Protein AF-E1YLC8-F1 (afdb_monomer)

Nearest PDB structures (foldseek):
  7sqc-assembly1_O1  TM=4.475E-01  e=9.323E+00  Chlamydomonas reinhardtii

Organism: NCBI:txid201089

Foldseek 3Di:
DDDDDDLVNVLVVLVVVLVVLVVVLVVLVVCLVVVVDPPNVVSVVVNVVSVVVNVVSVVVSVVSVVD

Mean predicted aligned error: 4.59 Å

Solvent-accessible surface area (backbone atoms only — not comparable to full-atom values): 3942 Å² total; per-residue (Å²): 134,84,79,78,74,51,69,66,56,50,48,52,53,52,53,51,53,52,50,51,48,53,52,51,48,51,51,55,52,47,37,52,77,67,63,74,55,82,63,57,75,75,51,52,60,56,52,50,50,46,53,52,50,47,52,51,54,54,50,52,45,57,53,58,76,73,110

Sequence (67 aa):
MSKTESPSDFIHKIKIWLKELRETKVWLKMIVKANLIKPESEVEPLIDENDQLKSIVVTSMKTASKQ

Radius of gyration: 15.64 Å; Cα contacts (8 Å, |Δi|>4): 31; chains: 1; bounding box: 41×22×40 Å

Structure (mmCIF, N/CA/C/O backbone):
data_AF-E1YLC8-F1
#
_entry.id   AF-E1YLC8-F1
#
loop_
_atom_site.group_PDB
_atom_site.id
_atom_site.type_symbol
_atom_site.label_atom_id
_atom_site.label_alt_id
_atom_site.label_comp_id
_atom_site.label_asym_id
_atom_site.label_entity_id
_atom_site.label_seq_id
_atom_site.pdbx_PDB_ins_code
_atom_site.Cartn_x
_atom_site.Cartn_y
_atom_site.Cartn_z
_atom_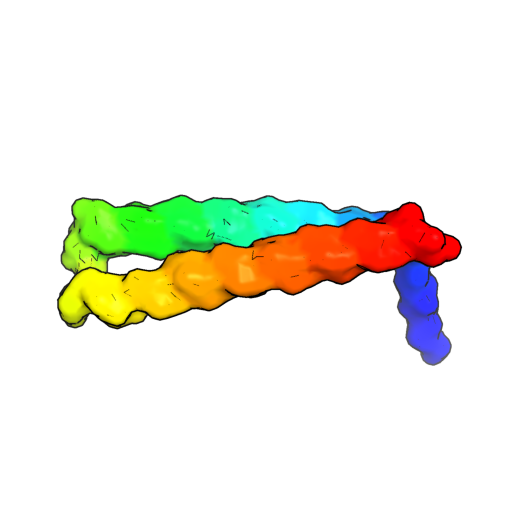site.occupancy
_atom_site.B_iso_or_equiv
_atom_site.auth_seq_id
_atom_site.auth_comp_id
_atom_site.auth_asym_id
_atom_site.auth_atom_id
_atom_site.pdbx_PDB_model_num
ATOM 1 N N . MET A 1 1 ? 26.785 -15.621 -10.828 1.00 40.56 1 MET A N 1
ATOM 2 C CA . MET A 1 1 ? 26.394 -15.059 -12.138 1.00 40.56 1 MET A CA 1
ATOM 3 C C . MET A 1 1 ? 24.952 -14.588 -11.997 1.00 40.56 1 MET A C 1
ATOM 5 O O . MET A 1 1 ? 24.050 -15.414 -12.011 1.00 40.56 1 MET A O 1
ATOM 9 N N . SER A 1 2 ? 24.741 -13.313 -11.650 1.00 41.75 2 SER A N 1
ATOM 10 C CA . SER A 1 2 ? 23.399 -12.777 -11.384 1.00 41.75 2 SER A CA 1
ATOM 11 C C . SER A 1 2 ? 22.593 -12.801 -12.677 1.00 41.75 2 SER A C 1
ATOM 13 O O . SER A 1 2 ? 23.023 -12.233 -13.678 1.00 41.75 2 SER A O 1
ATOM 15 N N . LYS A 1 3 ? 21.449 -13.482 -12.672 1.00 51.81 3 LYS A N 1
ATOM 16 C CA . LYS A 1 3 ? 20.513 -13.466 -13.792 1.00 51.81 3 LYS A CA 1
ATOM 17 C C . LYS A 1 3 ? 20.003 -12.030 -13.931 1.00 51.81 3 LYS A C 1
ATOM 19 O O . LYS A 1 3 ? 19.238 -11.578 -13.085 1.00 51.81 3 LYS A O 1
ATOM 24 N N . THR A 1 4 ? 20.485 -11.299 -14.932 1.00 59.59 4 THR A N 1
ATOM 25 C CA . THR A 1 4 ? 19.936 -9.989 -15.288 1.00 59.59 4 THR A CA 1
ATOM 26 C C . THR A 1 4 ? 18.488 -10.219 -15.703 1.00 59.59 4 THR A C 1
ATOM 28 O O . THR A 1 4 ? 18.233 -10.951 -16.660 1.00 59.59 4 THR A O 1
ATOM 31 N N . GLU A 1 5 ? 17.537 -9.696 -14.935 1.00 69.19 5 GLU A N 1
ATOM 32 C CA . GLU A 1 5 ? 16.121 -9.806 -15.283 1.00 69.19 5 GLU A CA 1
ATOM 33 C C . GLU A 1 5 ? 15.861 -9.066 -16.594 1.00 69.19 5 GLU A C 1
ATOM 35 O O . GLU A 1 5 ? 16.390 -7.975 -16.817 1.00 69.19 5 GLU A O 1
ATOM 40 N N . SER A 1 6 ? 15.059 -9.665 -17.475 1.00 85.44 6 SER A N 1
ATOM 41 C CA . SER A 1 6 ? 14.610 -8.962 -18.673 1.00 85.44 6 SER A CA 1
ATOM 42 C C . SER A 1 6 ? 13.677 -7.804 -18.274 1.00 85.44 6 SER A C 1
ATOM 44 O O . SER A 1 6 ? 12.959 -7.919 -17.272 1.00 85.44 6 SER A O 1
ATOM 46 N N . PRO A 1 7 ? 13.601 -6.711 -19.058 1.00 84.62 7 PRO A N 1
ATOM 47 C CA . PRO A 1 7 ? 12.635 -5.639 -18.808 1.00 84.62 7 PRO A CA 1
ATOM 48 C C . PRO A 1 7 ? 11.187 -6.147 -18.699 1.00 84.62 7 PRO A C 1
ATOM 50 O O . PRO A 1 7 ? 10.412 -5.663 -17.874 1.00 84.62 7 PRO A O 1
ATOM 53 N N . SER A 1 8 ? 10.828 -7.179 -19.470 1.00 87.44 8 SER A N 1
ATOM 54 C CA . SER A 1 8 ? 9.520 -7.838 -19.397 1.00 87.44 8 SER A CA 1
ATOM 55 C C . SER A 1 8 ? 9.279 -8.565 -18.074 1.00 87.44 8 SER A C 1
ATOM 57 O O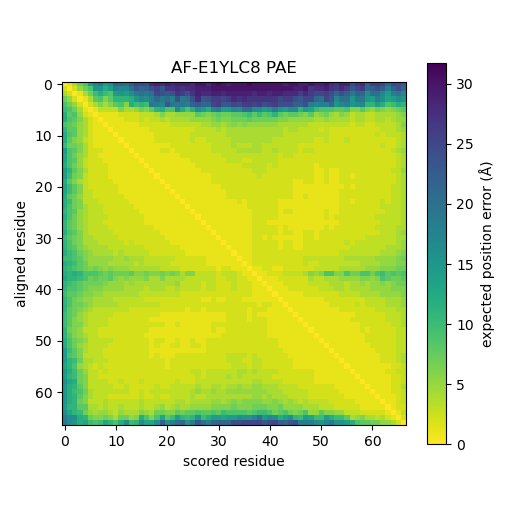 . SER A 1 8 ? 8.184 -8.444 -17.521 1.00 87.44 8 SER A O 1
ATOM 59 N N . ASP A 1 9 ? 10.279 -9.276 -17.545 1.00 89.50 9 ASP A N 1
ATOM 60 C CA . ASP A 1 9 ? 10.162 -9.970 -16.256 1.00 89.50 9 ASP A CA 1
ATOM 61 C C . ASP A 1 9 ? 10.019 -8.962 -15.114 1.00 89.50 9 ASP A C 1
ATOM 63 O O . ASP A 1 9 ? 9.162 -9.124 -14.242 1.00 89.50 9 ASP A O 1
ATOM 67 N N . PHE A 1 10 ? 10.796 -7.877 -15.165 1.00 88.88 10 PHE A N 1
ATOM 68 C CA . PHE A 1 10 ? 10.687 -6.776 -14.214 1.00 88.88 10 PHE A CA 1
ATOM 69 C C . PHE A 1 10 ? 9.282 -6.156 -14.239 1.00 88.88 10 PHE A C 1
ATOM 71 O O . PHE A 1 10 ? 8.614 -6.073 -13.207 1.00 88.88 10 PHE A O 1
ATOM 78 N N . 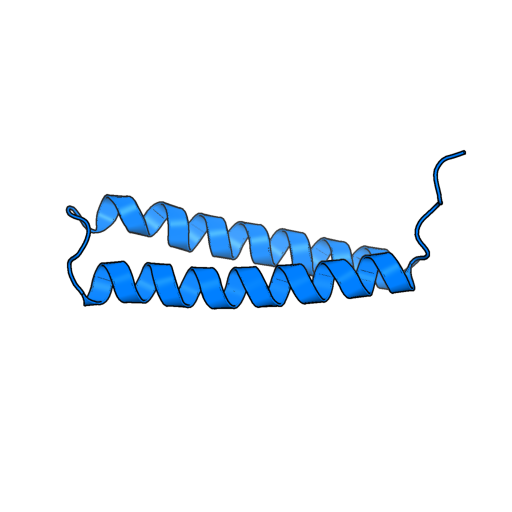ILE A 1 11 ? 8.775 -5.787 -15.423 1.00 90.50 11 ILE A N 1
ATOM 79 C CA . ILE A 1 11 ? 7.427 -5.215 -15.579 1.00 90.50 11 ILE A CA 1
ATOM 80 C C . ILE A 1 11 ? 6.349 -6.193 -15.089 1.00 90.50 11 ILE A C 1
ATOM 82 O O . ILE A 1 11 ? 5.377 -5.770 -14.458 1.00 90.50 11 ILE A O 1
ATOM 86 N N . HIS A 1 12 ? 6.495 -7.494 -15.353 1.00 91.56 12 HIS A N 1
ATOM 87 C CA . HIS A 1 12 ? 5.557 -8.510 -14.877 1.00 91.56 12 HIS A CA 1
ATOM 88 C C . HIS A 1 12 ? 5.502 -8.561 -13.342 1.00 91.56 12 HIS A C 1
ATOM 90 O O . HIS A 1 12 ? 4.414 -8.488 -12.767 1.00 91.56 12 HIS A O 1
ATOM 96 N N . LYS A 1 13 ? 6.658 -8.591 -12.670 1.00 92.69 13 LYS A N 1
ATOM 97 C CA . LYS A 1 13 ? 6.739 -8.564 -11.200 1.00 92.69 13 LYS A CA 1
ATOM 98 C C . LYS A 1 13 ? 6.143 -7.290 -10.609 1.00 92.69 13 LYS A C 1
ATOM 100 O O . LYS A 1 13 ? 5.388 -7.348 -9.642 1.00 92.69 13 LYS A O 1
ATOM 105 N N . ILE A 1 14 ? 6.404 -6.146 -11.235 1.00 94.00 14 ILE A N 1
ATOM 106 C CA . ILE A 1 14 ? 5.841 -4.854 -10.831 1.00 94.00 14 ILE A CA 1
ATOM 107 C C . ILE A 1 14 ? 4.306 -4.835 -10.944 1.00 94.00 14 ILE A C 1
ATOM 109 O O . ILE A 1 14 ? 3.628 -4.304 -10.063 1.00 94.00 14 ILE A O 1
ATOM 113 N N . LYS A 1 15 ? 3.726 -5.464 -11.977 1.00 93.88 15 LYS A N 1
ATOM 114 C CA . LYS A 1 15 ? 2.263 -5.612 -12.103 1.00 93.88 15 LYS A CA 1
ATOM 115 C C . LYS A 1 15 ? 1.662 -6.476 -10.994 1.00 93.88 15 LYS A C 1
ATOM 117 O O . LYS A 1 15 ? 0.583 -6.138 -10.508 1.00 93.88 15 LYS A O 1
ATOM 122 N N . ILE A 1 16 ? 2.344 -7.552 -10.593 1.00 96.25 16 ILE A N 1
ATOM 123 C CA . ILE A 1 16 ? 1.937 -8.370 -9.440 1.00 96.25 16 ILE A CA 1
ATOM 124 C C . ILE A 1 16 ? 1.950 -7.503 -8.183 1.00 96.25 16 ILE A C 1
ATOM 126 O O . ILE A 1 16 ? 0.941 -7.409 -7.497 1.00 96.25 16 ILE A O 1
ATOM 130 N N . TRP A 1 17 ? 3.035 -6.773 -7.938 1.00 96.06 17 TRP A N 1
ATOM 131 C CA . TRP A 1 17 ? 3.147 -5.926 -6.752 1.00 96.06 17 TRP A CA 1
ATOM 132 C C . TRP A 1 17 ? 2.053 -4.847 -6.687 1.00 96.06 17 TRP A C 1
ATOM 134 O O . TRP A 1 17 ? 1.474 -4.590 -5.634 1.00 96.06 17 TRP A O 1
ATOM 144 N N . LEU A 1 18 ? 1.671 -4.285 -7.838 1.00 96.69 18 LEU A N 1
ATOM 145 C CA . LEU A 1 18 ? 0.544 -3.358 -7.935 1.00 96.69 18 LEU A CA 1
ATOM 146 C C . LEU A 1 18 ? -0.813 -4.015 -7.616 1.00 96.69 18 LEU A C 1
ATOM 148 O O . LEU A 1 18 ? -1.702 -3.336 -7.099 1.00 96.69 18 LEU A O 1
ATOM 152 N N . LYS A 1 19 ? -1.004 -5.302 -7.938 1.00 97.31 19 LYS A N 1
ATOM 153 C CA . LYS A 1 19 ? -2.199 -6.070 -7.544 1.00 97.31 19 LYS A CA 1
ATOM 154 C C . LYS A 1 19 ? -2.237 -6.241 -6.026 1.00 97.31 19 LYS A C 1
ATOM 156 O O . LYS A 1 19 ? -3.243 -5.873 -5.426 1.00 97.31 19 LYS A O 1
ATOM 161 N N . GLU A 1 20 ? -1.129 -6.661 -5.423 1.00 98.06 20 GLU A N 1
ATOM 162 C CA . GLU A 1 20 ? -1.023 -6.835 -3.969 1.00 98.06 20 GLU A CA 1
ATOM 163 C C . GLU A 1 20 ? -1.306 -5.522 -3.218 1.00 98.06 20 GLU A C 1
ATOM 165 O O . GLU A 1 20 ? -2.143 -5.489 -2.324 1.00 98.06 20 GLU A O 1
ATOM 170 N N . LEU A 1 21 ? -0.745 -4.386 -3.654 1.00 98.19 21 LEU A N 1
ATOM 171 C CA . LEU A 1 21 ? -1.030 -3.073 -3.044 1.00 98.19 21 LEU A CA 1
ATOM 172 C C . LEU A 1 21 ? -2.503 -2.637 -3.167 1.00 98.19 21 LEU A C 1
ATOM 174 O O . LEU A 1 21 ? -3.005 -1.849 -2.360 1.00 98.19 21 LEU A O 1
ATOM 178 N N . ARG A 1 22 ? -3.229 -3.091 -4.196 1.00 98.06 22 ARG A N 1
ATOM 179 C CA . ARG A 1 22 ? -4.676 -2.826 -4.296 1.00 98.06 22 ARG A CA 1
ATOM 180 C C . ARG A 1 22 ? -5.453 -3.670 -3.293 1.00 98.06 22 ARG A C 1
ATOM 182 O O . ARG A 1 22 ? -6.373 -3.138 -2.677 1.00 98.06 22 ARG A O 1
ATOM 189 N N . GLU A 1 23 ? -5.076 -4.934 -3.122 1.00 98.56 23 GLU A N 1
ATOM 190 C CA . GLU A 1 23 ? -5.684 -5.838 -2.143 1.00 98.56 23 GLU A CA 1
ATOM 191 C C . GLU A 1 23 ? -5.401 -5.365 -0.710 1.00 98.56 23 GLU A C 1
ATOM 193 O O . GLU A 1 23 ? -6.338 -5.215 0.073 1.00 98.56 23 GLU A O 1
ATOM 198 N N . THR A 1 24 ? -4.160 -4.978 -0.397 1.00 98.44 24 THR A N 1
ATOM 199 C CA . THR A 1 24 ? -3.783 -4.378 0.895 1.00 98.44 24 THR A CA 1
ATOM 200 C C . THR A 1 24 ? -4.644 -3.163 1.233 1.00 98.44 24 THR A C 1
ATOM 202 O O . THR A 1 24 ? -5.194 -3.083 2.330 1.00 98.44 24 THR A O 1
ATOM 205 N N . LYS A 1 25 ? -4.865 -2.242 0.282 1.00 98.44 25 LYS A N 1
ATOM 206 C CA . LYS A 1 25 ? -5.741 -1.079 0.512 1.00 98.44 25 LYS A CA 1
ATOM 207 C C . LYS A 1 25 ? -7.171 -1.474 0.874 1.00 98.44 25 LYS A C 1
ATOM 209 O O . LYS A 1 25 ? -7.806 -0.804 1.687 1.00 98.44 25 LYS A O 1
ATOM 214 N N . VAL A 1 26 ? -7.705 -2.515 0.233 1.00 98.56 26 VAL A N 1
ATOM 215 C CA . VAL A 1 26 ? -9.045 -3.025 0.547 1.00 98.56 26 VAL A CA 1
ATOM 216 C C . VAL A 1 26 ? -9.070 -3.545 1.981 1.00 98.56 26 VAL A C 1
ATOM 218 O O . VAL A 1 26 ? -9.962 -3.155 2.730 1.00 98.56 26 VAL A O 1
ATOM 221 N N . TRP A 1 27 ? -8.072 -4.328 2.394 1.00 98.56 27 TRP A N 1
ATOM 222 C CA . TRP A 1 27 ? -7.981 -4.844 3.761 1.00 98.56 27 TRP A CA 1
ATOM 223 C C . TRP A 1 27 ? -7.840 -3.745 4.814 1.00 98.56 27 TRP A C 1
ATOM 225 O O . TRP A 1 27 ? -8.571 -3.770 5.800 1.00 98.56 27 TRP A O 1
ATOM 235 N N . LEU A 1 28 ? -7.008 -2.728 4.576 1.00 98.38 28 LEU A N 1
ATOM 236 C CA . LEU A 1 28 ? -6.893 -1.571 5.474 1.00 98.38 28 LEU A CA 1
ATOM 237 C C . LEU A 1 28 ? -8.239 -0.847 5.640 1.00 98.38 28 LEU A C 1
ATOM 239 O O . LEU A 1 28 ? -8.657 -0.539 6.753 1.00 98.38 28 LEU A O 1
ATOM 243 N N . LYS A 1 29 ? -8.988 -0.656 4.547 1.00 97.81 29 LYS A N 1
ATOM 244 C CA . LYS A 1 29 ? -10.345 -0.087 4.613 1.00 97.81 29 LYS A CA 1
ATOM 245 C C . LYS A 1 29 ? -11.337 -0.993 5.341 1.00 97.81 29 LYS A C 1
ATOM 247 O O . LYS A 1 29 ? -12.241 -0.486 6.000 1.00 97.81 29 LYS A O 1
ATOM 252 N N . MET A 1 30 ? -11.210 -2.312 5.203 1.00 98.31 30 MET A N 1
ATOM 253 C CA . MET A 1 30 ? -12.052 -3.270 5.924 1.00 98.31 30 MET A CA 1
ATOM 254 C C . MET A 1 30 ? -11.765 -3.246 7.426 1.00 98.31 30 MET A C 1
ATOM 256 O O . MET A 1 30 ? -12.714 -3.285 8.200 1.00 98.31 30 MET A O 1
ATOM 260 N N . ILE A 1 31 ? -10.501 -3.107 7.835 1.00 97.88 31 ILE A N 1
ATOM 261 C CA . ILE A 1 31 ? -10.096 -2.957 9.242 1.00 97.88 31 ILE A CA 1
ATOM 262 C C . ILE A 1 31 ? -10.777 -1.741 9.881 1.00 97.88 31 ILE A C 1
ATOM 264 O O . ILE A 1 31 ? -11.365 -1.880 10.955 1.00 97.88 31 ILE A O 1
ATOM 268 N N . VAL A 1 32 ? -10.763 -0.589 9.195 1.00 96.88 32 VAL A N 1
ATOM 269 C CA . VAL A 1 32 ? -11.461 0.632 9.640 1.00 96.88 32 VAL A CA 1
ATOM 270 C C . VAL A 1 32 ? -12.967 0.378 9.747 1.00 96.88 32 VAL A C 1
ATOM 272 O O . VAL A 1 32 ? -13.551 0.530 10.814 1.00 96.88 32 VAL A O 1
ATOM 275 N N . LYS A 1 33 ? -13.603 -0.121 8.676 1.00 96.69 33 LYS A N 1
ATOM 276 C CA . LYS A 1 33 ? -15.055 -0.390 8.657 1.00 96.69 33 LYS A CA 1
ATOM 277 C C . LYS A 1 33 ? -15.512 -1.379 9.731 1.00 96.69 33 LYS A C 1
ATOM 279 O O . LYS A 1 33 ? -16.602 -1.234 10.277 1.00 96.69 33 LYS A O 1
ATOM 284 N N . ALA A 1 34 ? -14.702 -2.395 10.012 1.00 97.75 34 ALA A N 1
ATOM 285 C CA . ALA A 1 34 ? -14.985 -3.406 11.020 1.00 97.75 34 ALA A CA 1
ATOM 286 C C . ALA A 1 34 ? -14.583 -2.969 12.441 1.00 97.75 34 ALA A C 1
ATOM 288 O O . ALA A 1 34 ? -14.777 -3.741 13.376 1.00 97.75 34 ALA A O 1
ATOM 289 N N . ASN A 1 35 ? -14.072 -1.742 12.625 1.00 96.25 35 ASN A N 1
ATOM 290 C CA . ASN A 1 35 ? -13.649 -1.196 13.917 1.00 96.25 35 ASN A CA 1
ATOM 291 C C . ASN A 1 35 ? -12.625 -2.086 14.655 1.00 96.25 35 ASN A C 1
ATOM 293 O O . ASN A 1 35 ? -12.649 -2.172 15.885 1.00 96.25 35 ASN A O 1
ATOM 297 N N . LEU A 1 36 ? -11.743 -2.768 13.911 1.00 97.69 36 LEU A N 1
ATOM 298 C CA . LEU A 1 36 ? -10.814 -3.761 14.476 1.00 97.69 36 LEU A CA 1
ATOM 299 C C . LEU A 1 36 ? -9.596 -3.133 15.164 1.00 97.69 36 LEU A C 1
ATOM 301 O O . LEU A 1 36 ? -8.995 -3.765 16.028 1.00 97.69 36 LEU A O 1
ATOM 305 N N . ILE A 1 37 ? -9.230 -1.905 14.789 1.00 96.88 37 ILE A N 1
ATOM 306 C CA . ILE A 1 37 ? -8.127 -1.137 15.379 1.00 96.88 37 ILE A CA 1
ATOM 307 C C . ILE A 1 37 ? -8.664 0.237 15.774 1.00 96.88 37 ILE A C 1
ATOM 309 O O . ILE A 1 37 ? -9.417 0.849 15.016 1.00 96.88 37 ILE A O 1
ATOM 313 N N . LYS A 1 38 ? -8.294 0.705 16.972 1.00 93.88 38 LYS A N 1
ATOM 314 C CA . LYS A 1 38 ? -8.678 2.016 17.502 1.00 93.88 38 LYS A CA 1
ATOM 315 C C . LYS A 1 38 ? -7.468 2.724 18.126 1.00 93.88 38 LYS A C 1
ATOM 317 O O . LYS A 1 38 ? -6.719 2.058 18.840 1.00 93.88 38 LYS A O 1
ATOM 322 N N . PRO A 1 39 ? -7.339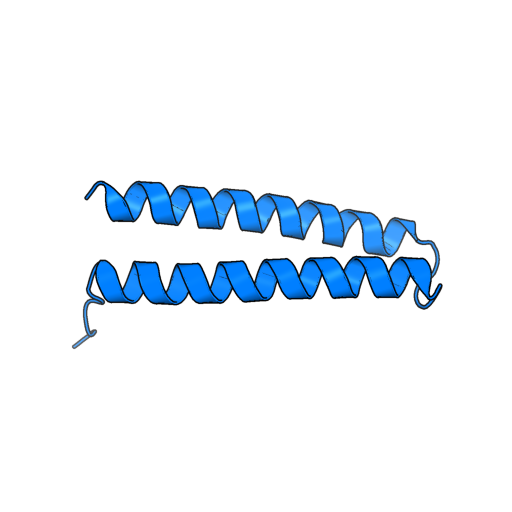 4.051 17.950 1.00 94.50 39 PRO A N 1
ATOM 323 C CA . PRO A 1 39 ? -8.185 4.901 17.099 1.00 94.50 39 PRO A CA 1
ATOM 32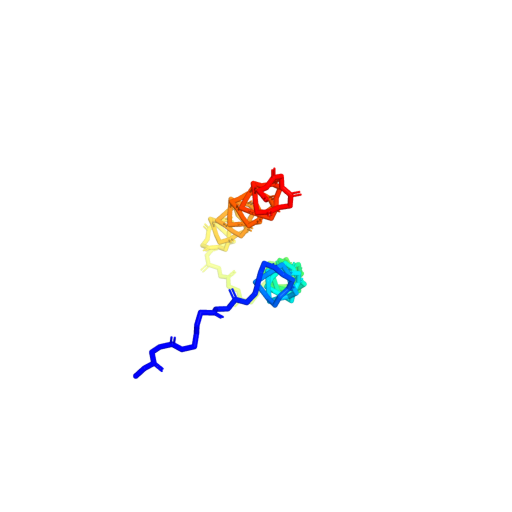4 C C . PRO A 1 39 ? -7.983 4.617 15.596 1.00 94.50 39 PRO A C 1
ATOM 326 O O . PRO A 1 39 ? -6.947 4.098 15.195 1.00 94.50 39 PRO A O 1
ATOM 329 N N . GLU A 1 40 ? -8.973 4.945 14.754 1.00 92.38 40 GLU A N 1
ATOM 330 C CA . GLU A 1 40 ? -8.877 4.757 13.288 1.00 92.38 40 GLU A CA 1
ATOM 331 C C . GLU A 1 40 ? -7.677 5.501 12.678 1.00 92.38 40 GLU A C 1
ATOM 333 O O . GLU A 1 40 ? -7.114 5.055 11.678 1.00 92.38 40 GLU A O 1
ATOM 338 N N . SER A 1 41 ? -7.231 6.575 13.337 1.00 95.12 41 SER A N 1
ATOM 339 C CA . SER A 1 41 ? -6.036 7.348 12.991 1.00 95.12 41 SER A CA 1
ATOM 340 C C . SER A 1 41 ? -4.735 6.538 13.010 1.00 95.12 41 SER A C 1
ATOM 342 O O . SER A 1 41 ? -3.743 6.997 12.461 1.00 95.12 41 SER A O 1
ATOM 344 N N . GLU A 1 42 ? -4.707 5.343 13.609 1.00 96.50 42 GLU A N 1
ATOM 345 C CA . GLU A 1 42 ? -3.566 4.418 13.501 1.00 96.50 42 GLU A CA 1
ATOM 346 C C . GLU A 1 42 ? -3.508 3.726 12.126 1.00 96.50 42 GLU A C 1
ATOM 348 O O . GLU A 1 42 ? -2.451 3.284 11.683 1.00 96.50 42 GLU A O 1
ATOM 353 N N . VAL A 1 43 ? -4.645 3.621 11.429 1.00 97.81 43 VAL A N 1
ATOM 354 C CA . VAL A 1 43 ? -4.761 2.925 10.136 1.00 97.81 43 VAL A CA 1
ATOM 355 C C . VAL A 1 43 ? -4.694 3.899 8.959 1.00 97.81 43 VAL A C 1
ATOM 357 O O . VAL A 1 43 ? -4.212 3.532 7.886 1.00 97.81 43 VAL A O 1
ATOM 360 N N . GLU A 1 44 ? -5.145 5.142 9.136 1.00 95.25 44 GLU A N 1
ATOM 361 C CA . GLU A 1 44 ? -5.113 6.176 8.091 1.00 95.25 44 GLU A CA 1
ATOM 362 C C . GLU A 1 44 ? -3.717 6.388 7.467 1.00 95.25 44 GLU A C 1
ATOM 364 O O . GLU A 1 44 ? -3.640 6.389 6.232 1.00 95.25 44 GLU A O 1
ATOM 369 N N . PRO A 1 45 ? -2.609 6.466 8.239 1.00 98.06 45 PRO A N 1
ATOM 370 C CA . PRO A 1 45 ? -1.269 6.614 7.674 1.00 98.06 45 PRO A CA 1
ATOM 371 C C . PRO A 1 45 ? -0.872 5.446 6.768 1.00 98.06 45 PRO A C 1
ATOM 373 O O . PRO A 1 45 ? -0.220 5.653 5.750 1.00 98.06 45 PRO A O 1
ATOM 376 N N . LEU A 1 46 ? -1.317 4.225 7.083 1.00 98.25 46 LEU A N 1
ATOM 377 C CA . LEU A 1 46 ? -1.032 3.030 6.280 1.00 98.25 46 LEU A CA 1
ATOM 378 C C . LEU A 1 46 ? -1.782 3.055 4.941 1.00 98.25 46 LEU A C 1
ATOM 380 O O . LEU A 1 46 ? -1.292 2.559 3.925 1.00 98.25 46 LEU A O 1
ATOM 384 N N . ILE A 1 47 ? -2.992 3.625 4.922 1.00 98.12 47 ILE A N 1
ATOM 385 C CA . ILE A 1 47 ? -3.763 3.803 3.684 1.00 98.12 47 ILE A CA 1
ATOM 386 C C . ILE A 1 47 ? -3.063 4.814 2.771 1.00 98.12 47 ILE A C 1
ATOM 388 O O . ILE A 1 47 ? -2.995 4.575 1.560 1.00 98.12 47 ILE A O 1
ATOM 392 N N . ASP A 1 48 ? -2.554 5.908 3.343 1.00 98.25 48 ASP A N 1
ATOM 393 C CA . ASP A 1 48 ? -1.797 6.925 2.611 1.00 98.25 48 ASP A CA 1
ATOM 3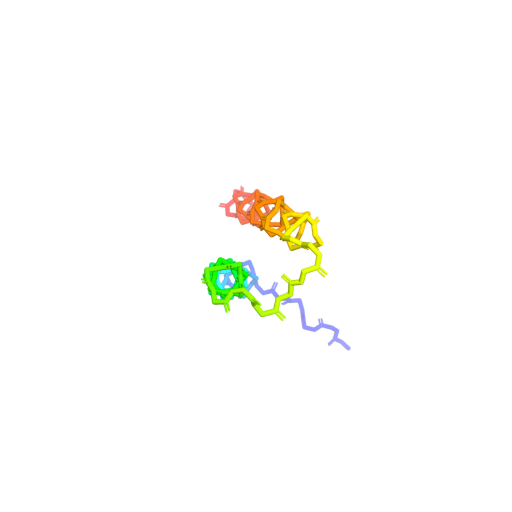94 C C . ASP A 1 48 ? -0.468 6.366 2.085 1.00 98.25 48 ASP A C 1
ATOM 396 O O . ASP A 1 48 ? -0.213 6.416 0.881 1.00 98.25 48 ASP A O 1
ATOM 400 N N . GLU A 1 49 ? 0.319 5.707 2.941 1.00 98.56 49 GLU A N 1
ATOM 401 C CA . GLU A 1 49 ? 1.563 5.030 2.554 1.00 98.56 49 GLU A CA 1
ATOM 402 C C . GLU A 1 49 ? 1.326 4.043 1.400 1.00 98.56 49 GLU A C 1
ATOM 404 O O . GLU A 1 49 ? 2.059 4.037 0.409 1.00 98.56 49 GLU A O 1
ATOM 409 N N . ASN A 1 50 ? 0.251 3.252 1.451 1.00 98.62 50 ASN A N 1
ATOM 410 C CA . ASN A 1 50 ? -0.087 2.331 0.371 1.00 98.62 50 ASN A CA 1
ATOM 411 C C . ASN A 1 50 ? -0.369 3.058 -0.964 1.00 98.62 50 ASN A C 1
ATOM 413 O O . ASN A 1 50 ? -0.049 2.535 -2.037 1.00 98.62 50 ASN A O 1
ATOM 417 N N . ASP A 1 51 ? -0.974 4.249 -0.949 1.00 98.12 51 ASP A N 1
ATOM 418 C CA . ASP A 1 51 ? -1.151 5.055 -2.164 1.00 98.12 51 ASP A CA 1
ATOM 419 C C . ASP A 1 51 ? 0.164 5.672 -2.659 1.00 98.12 51 ASP A C 1
ATOM 421 O O . ASP A 1 51 ? 0.407 5.670 -3.873 1.00 98.12 51 ASP A O 1
ATOM 425 N N . GLN A 1 52 ? 1.039 6.113 -1.751 1.00 98.50 52 GLN A N 1
ATOM 426 C CA . GLN A 1 52 ? 2.388 6.575 -2.088 1.00 98.50 52 GLN A CA 1
ATOM 427 C C . GLN A 1 52 ? 3.201 5.454 -2.757 1.00 98.50 52 GLN A C 1
ATOM 429 O O . GLN A 1 52 ? 3.746 5.646 -3.849 1.00 98.50 52 GLN A O 1
ATOM 434 N N . LEU A 1 53 ? 3.193 4.246 -2.182 1.00 98.25 53 LEU A N 1
ATOM 435 C CA . LEU A 1 53 ? 3.844 3.061 -2.749 1.00 98.25 53 LEU A CA 1
ATOM 436 C C . LEU A 1 53 ? 3.302 2.736 -4.141 1.00 98.25 53 LEU A C 1
ATOM 438 O O . LEU A 1 53 ? 4.075 2.539 -5.079 1.00 98.25 53 LEU A O 1
ATOM 442 N N . LYS A 1 54 ? 1.979 2.758 -4.337 1.00 97.12 54 LYS A N 1
ATOM 443 C CA . LYS A 1 54 ? 1.392 2.563 -5.673 1.00 97.12 54 LYS A CA 1
ATOM 444 C C . LYS A 1 54 ? 1.884 3.601 -6.682 1.00 97.12 54 LYS A C 1
ATOM 446 O O . LYS A 1 54 ? 2.134 3.238 -7.831 1.00 97.12 54 LYS A O 1
ATOM 451 N N . SER A 1 55 ? 2.012 4.867 -6.282 1.00 97.00 55 SER A N 1
ATOM 452 C CA . SER A 1 55 ? 2.518 5.938 -7.151 1.00 97.00 55 SER A CA 1
ATOM 453 C C . SER A 1 55 ? 3.960 5.672 -7.596 1.00 97.00 55 SER A C 1
ATOM 455 O O . SER A 1 55 ? 4.270 5.751 -8.791 1.00 97.00 55 SER A O 1
ATOM 457 N N . ILE A 1 56 ? 4.818 5.257 -6.659 1.00 96.06 56 ILE A N 1
ATOM 458 C CA . ILE A 1 56 ? 6.207 4.865 -6.932 1.00 96.06 56 ILE A CA 1
ATOM 459 C C . ILE A 1 56 ? 6.237 3.688 -7.912 1.00 96.06 56 ILE A C 1
ATOM 461 O O . ILE A 1 56 ? 6.872 3.774 -8.959 1.00 96.06 56 ILE A O 1
ATOM 465 N N . VAL A 1 57 ? 5.486 2.621 -7.630 1.00 94.00 57 VAL A N 1
ATOM 466 C CA . VAL A 1 57 ? 5.435 1.402 -8.455 1.00 94.00 57 VAL A CA 1
ATOM 467 C C . VAL A 1 57 ? 4.963 1.695 -9.883 1.00 94.00 57 VAL A C 1
ATOM 469 O O . VAL A 1 57 ? 5.572 1.233 -10.851 1.00 94.00 57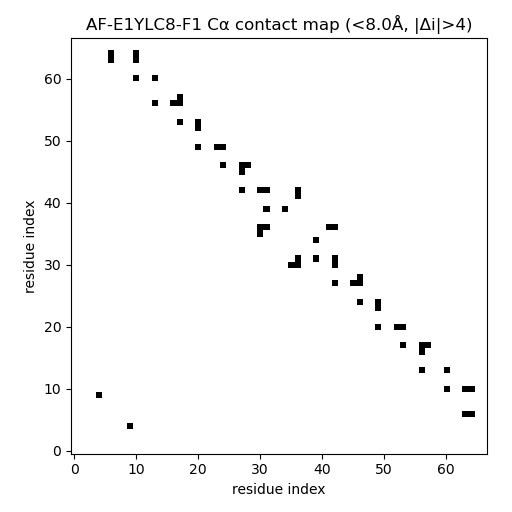 VAL A O 1
ATOM 472 N N . VAL A 1 58 ? 3.912 2.505 -10.042 1.00 93.69 58 VAL A N 1
ATOM 473 C CA . VAL A 1 58 ? 3.418 2.928 -11.363 1.00 93.69 58 VAL A CA 1
ATOM 474 C C . VAL A 1 58 ? 4.466 3.758 -12.105 1.00 93.69 58 VAL A C 1
ATOM 476 O O . VAL A 1 58 ? 4.634 3.586 -13.314 1.00 93.69 58 VAL A O 1
ATOM 479 N N . THR A 1 59 ? 5.178 4.640 -11.407 1.00 94.62 59 THR A N 1
ATOM 480 C CA . THR A 1 59 ? 6.242 5.457 -12.002 1.00 94.62 59 THR A CA 1
ATOM 481 C C . THR A 1 59 ? 7.415 4.588 -12.454 1.00 94.62 59 THR A C 1
ATOM 483 O O . THR A 1 59 ? 7.824 4.690 -13.609 1.00 94.62 59 THR A O 1
ATOM 486 N N . SER A 1 60 ? 7.873 3.651 -11.622 1.00 90.38 60 SER A N 1
ATOM 487 C CA . SER A 1 60 ? 8.917 2.679 -11.972 1.00 90.38 60 SER A CA 1
ATOM 488 C C . SER A 1 60 ? 8.546 1.849 -13.204 1.00 90.38 60 SER A C 1
ATOM 490 O O . SER A 1 60 ? 9.366 1.679 -14.104 1.00 90.38 60 SER A O 1
ATOM 492 N N . MET A 1 61 ? 7.289 1.401 -13.306 1.00 90.31 61 MET A N 1
ATOM 493 C CA . MET A 1 61 ? 6.790 0.678 -14.483 1.00 90.31 61 MET A CA 1
ATOM 494 C C . MET A 1 61 ? 6.835 1.533 -15.756 1.00 90.31 61 MET A C 1
ATOM 496 O O . MET A 1 61 ? 7.234 1.047 -16.816 1.00 90.31 61 MET A O 1
ATOM 500 N N . LYS A 1 62 ? 6.428 2.807 -15.662 1.00 90.69 62 LYS A N 1
ATOM 501 C CA . LYS A 1 62 ? 6.452 3.750 -16.792 1.00 90.69 62 LYS A CA 1
ATOM 502 C C . LYS A 1 62 ? 7.878 4.031 -17.256 1.00 90.69 62 LYS A C 1
ATOM 504 O O . LYS A 1 62 ? 8.087 4.166 -18.455 1.00 90.69 62 LYS A O 1
ATOM 509 N N . THR A 1 63 ? 8.833 4.115 -16.334 1.00 91.38 63 THR A N 1
ATOM 510 C CA . THR A 1 63 ? 10.250 4.308 -16.661 1.00 91.38 63 THR A CA 1
ATOM 511 C C . THR A 1 63 ? 10.830 3.073 -17.343 1.00 91.38 63 THR A C 1
ATOM 513 O O . THR A 1 63 ? 11.427 3.203 -18.404 1.00 91.38 63 THR A O 1
ATOM 516 N N . ALA A 1 64 ? 10.583 1.877 -16.800 1.00 87.62 64 ALA A N 1
ATOM 517 C CA . ALA A 1 64 ? 11.079 0.628 -17.379 1.00 87.62 64 ALA A CA 1
ATOM 518 C C . ALA A 1 64 ? 10.473 0.312 -18.756 1.00 87.62 64 ALA A C 1
ATOM 520 O O . ALA A 1 64 ? 11.137 -0.280 -19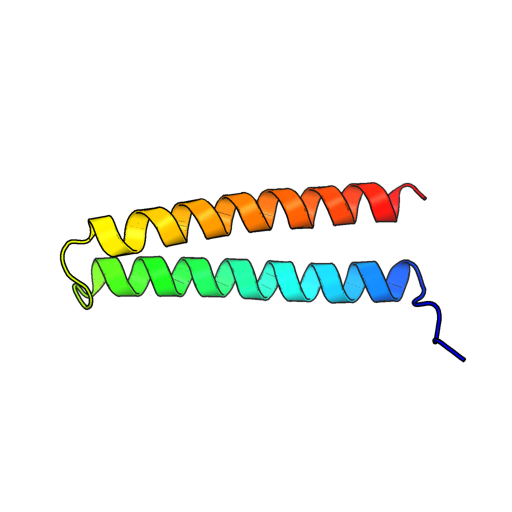.588 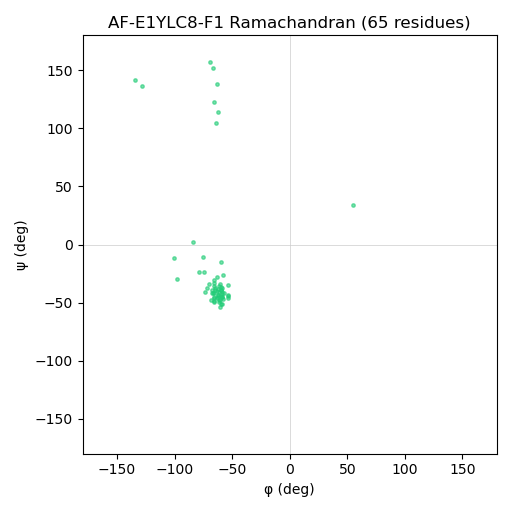1.00 87.62 64 ALA A O 1
ATOM 521 N N . SER A 1 65 ? 9.228 0.729 -19.019 1.00 82.75 65 SER A N 1
ATOM 522 C CA . SER A 1 65 ? 8.586 0.545 -20.334 1.00 82.75 65 SER A CA 1
ATOM 523 C C . SER A 1 65 ? 9.100 1.505 -21.421 1.00 82.75 65 SER A C 1
ATOM 525 O O . SER A 1 65 ? 8.712 1.362 -22.577 1.00 82.75 65 SER A O 1
ATOM 527 N N . LYS A 1 66 ? 9.878 2.532 -21.052 1.00 79.75 66 LYS A N 1
ATOM 528 C CA . LYS A 1 66 ? 10.437 3.536 -21.976 1.00 79.75 66 LYS A CA 1
ATOM 529 C C . LYS A 1 66 ? 11.905 3.279 -22.337 1.00 79.75 66 LYS A C 1
ATOM 531 O O . LYS A 1 66 ? 12.414 3.976 -23.211 1.00 79.75 66 LYS A O 1
ATOM 536 N N . GLN A 1 67 ? 12.567 2.366 -21.629 1.00 59.12 67 GLN A N 1
ATOM 537 C CA . GLN A 1 67 ? 13.932 1.909 -21.904 1.00 59.12 67 GLN A CA 1
ATOM 538 C C . GLN A 1 67 ? 13.886 0.652 -22.767 1.00 59.12 67 GLN A C 1
ATOM 540 O O . GLN A 1 67 ? 14.795 0.513 -23.610 1.00 59.12 67 GLN A O 1
#

pLDDT: mean 91.1, std 12.83, range [40.56, 98.62]

Secondary structure (DSSP, 8-state):
------HHHHHHHHHHHHHHHHHHHHHHHHHHHTT-SSSGGGTHHHHHHHHHHHHHHHHHHHHHTT-

InterPro domains:
  IPR012657 23S rRNA-intervening sequence protein [TIGR02436] (4-64)
  IPR036583 23S rRNA-intervening sequence superfamily [G3DSA:1.20.1440.60] (1-66)
  IPR036583 23S rRNA-intervening sequence superfamily [SSF158446] (4-62)